Protein AF-A0A2P7B5R1-F1 (afdb_monomer_lite)

Sequence (109 aa):
MKLYIATIAAAGSLICTARADQNLDEYRKCWADASTTVIDARGVSGRTLSYAVFVADSQCRPVKIEAMATNSLSVMNWVSEQLVVKLHNAHRAEEKILQDVASTTPNRE

Structure (mmCIF, N/CA/C/O backbone):
data_AF-A0A2P7B5R1-F1
#
_entry.id   AF-A0A2P7B5R1-F1
#
loop_
_atom_site.group_PDB
_atom_site.id
_atom_site.type_symbol
_atom_site.label_atom_id
_atom_site.label_alt_id
_atom_site.label_comp_id
_atom_site.label_asym_id
_atom_site.label_entity_id
_atom_site.label_seq_id
_atom_site.pdbx_PDB_ins_code
_atom_site.Cartn_x
_atom_site.Cartn_y
_atom_site.Cartn_z
_atom_site.occupancy
_atom_site.B_iso_or_equiv
_atom_site.auth_seq_id
_atom_site.auth_comp_id
_atom_site.auth_asym_id
_atom_site.auth_atom_id
_atom_site.pdbx_PDB_model_num
ATOM 1 N N . MET A 1 1 ? 15.948 2.212 -55.575 1.00 37.22 1 MET A N 1
ATOM 2 C CA . MET A 1 1 ? 16.022 1.542 -54.258 1.00 37.22 1 MET A CA 1
ATOM 3 C C . MET A 1 1 ? 16.889 2.387 -53.333 1.00 37.22 1 MET A C 1
ATOM 5 O O . MET A 1 1 ? 18.093 2.439 -53.535 1.00 37.22 1 MET A O 1
ATOM 9 N N . LYS A 1 2 ? 16.289 3.112 -52.385 1.00 35.69 2 LYS A N 1
ATOM 10 C CA . LYS A 1 2 ? 17.006 3.784 -51.291 1.00 35.69 2 LYS A CA 1
ATOM 11 C C . LYS A 1 2 ? 16.338 3.350 -49.991 1.00 35.69 2 LYS A C 1
ATOM 13 O O . LYS A 1 2 ? 15.118 3.390 -49.881 1.00 35.69 2 LYS A O 1
ATOM 18 N N . LEU A 1 3 ? 17.164 2.799 -49.113 1.00 40.28 3 LEU A N 1
ATOM 19 C CA . LEU A 1 3 ? 16.807 1.997 -47.951 1.00 40.28 3 LEU A CA 1
ATOM 20 C C . LEU A 1 3 ? 16.133 2.848 -46.868 1.00 40.28 3 LEU A C 1
ATOM 22 O O . LEU A 1 3 ? 16.685 3.855 -46.430 1.00 40.28 3 LEU A O 1
ATOM 26 N N . TYR A 1 4 ? 14.959 2.403 -46.421 1.00 40.75 4 TYR A N 1
ATOM 27 C CA . TYR A 1 4 ? 14.284 2.880 -45.219 1.00 40.75 4 TYR A CA 1
ATOM 28 C C . TYR A 1 4 ? 14.991 2.300 -43.989 1.00 40.75 4 TYR A C 1
ATOM 30 O O . TYR A 1 4 ? 14.685 1.194 -43.557 1.00 40.75 4 TYR A O 1
ATOM 38 N N . ILE A 1 5 ? 15.951 3.032 -43.427 1.00 52.03 5 ILE A N 1
ATOM 39 C CA . ILE A 1 5 ? 16.514 2.731 -42.105 1.00 52.03 5 ILE A CA 1
ATOM 40 C C . ILE A 1 5 ? 16.432 4.011 -41.279 1.00 52.03 5 ILE A C 1
ATOM 42 O O . ILE A 1 5 ? 17.404 4.749 -41.170 1.00 52.03 5 ILE A O 1
ATOM 46 N N . ALA A 1 6 ? 15.245 4.329 -40.759 1.00 44.53 6 ALA A N 1
ATOM 47 C CA . ALA A 1 6 ? 15.079 5.477 -39.863 1.00 44.53 6 ALA A CA 1
ATOM 48 C C . ALA A 1 6 ? 13.851 5.381 -38.937 1.00 44.53 6 ALA A C 1
ATOM 50 O O . ALA A 1 6 ? 13.296 6.405 -38.558 1.00 44.53 6 ALA A O 1
ATOM 51 N N . THR A 1 7 ? 13.392 4.179 -38.568 1.00 46.31 7 THR A N 1
ATOM 52 C CA . THR A 1 7 ? 12.155 4.035 -37.764 1.00 46.31 7 THR A CA 1
ATOM 53 C C . THR A 1 7 ? 12.245 3.093 -36.565 1.00 46.31 7 THR A C 1
ATOM 55 O O . THR A 1 7 ? 11.231 2.848 -35.925 1.00 46.31 7 THR A O 1
ATOM 58 N N . ILE A 1 8 ? 13.429 2.594 -36.190 1.00 46.84 8 ILE A N 1
ATOM 59 C CA . ILE A 1 8 ? 13.545 1.624 -35.075 1.00 46.84 8 ILE A CA 1
ATOM 60 C C . ILE A 1 8 ? 13.961 2.281 -33.740 1.00 46.84 8 ILE A C 1
ATOM 62 O O . ILE A 1 8 ? 13.778 1.693 -32.681 1.00 46.84 8 ILE A O 1
ATOM 66 N N . ALA A 1 9 ? 14.432 3.533 -33.732 1.00 41.78 9 ALA A N 1
ATOM 67 C CA . ALA A 1 9 ? 14.937 4.160 -32.502 1.00 41.78 9 ALA A CA 1
ATOM 68 C C . ALA A 1 9 ? 13.853 4.735 -31.558 1.00 41.78 9 ALA A C 1
ATOM 70 O O . ALA A 1 9 ? 14.144 4.979 -30.393 1.00 41.78 9 ALA A O 1
ATOM 71 N N . ALA A 1 10 ? 12.609 4.936 -32.015 1.00 41.28 10 ALA A N 1
ATOM 72 C CA . ALA A 1 10 ? 11.555 5.572 -31.206 1.00 41.28 10 ALA A CA 1
ATOM 73 C C . ALA A 1 10 ? 10.653 4.582 -30.439 1.00 41.28 10 ALA A C 1
ATOM 75 O O . ALA A 1 10 ? 9.981 4.974 -29.487 1.00 41.28 10 ALA A O 1
ATOM 76 N N . ALA A 1 11 ? 10.639 3.299 -30.819 1.00 44.56 11 ALA A N 1
ATOM 77 C CA . ALA A 1 11 ? 9.783 2.296 -30.177 1.00 44.56 11 ALA A CA 1
ATOM 78 C C . ALA A 1 11 ? 10.330 1.818 -28.818 1.00 44.56 11 ALA A C 1
ATOM 80 O O . ALA A 1 11 ? 9.555 1.442 -27.944 1.00 44.56 11 ALA A O 1
ATOM 81 N N . GLY A 1 12 ? 11.652 1.871 -28.612 1.00 42.66 12 GLY A N 1
ATOM 82 C CA . GLY A 1 12 ? 12.278 1.427 -27.360 1.00 42.66 12 GLY A CA 1
ATOM 83 C C . GLY A 1 12 ? 11.865 2.266 -26.147 1.00 42.66 12 GLY A C 1
ATOM 84 O O . GLY A 1 12 ? 11.607 1.718 -25.080 1.00 42.66 12 GLY A O 1
ATOM 85 N N . SER A 1 13 ? 11.723 3.583 -26.318 1.00 44.84 13 SER A N 1
ATOM 86 C CA . SER A 1 13 ? 11.379 4.499 -25.222 1.00 44.84 13 SER A CA 1
ATOM 87 C C . SER A 1 13 ? 9.940 4.327 -24.723 1.00 44.84 13 SER A C 1
ATOM 89 O O . SER A 1 13 ? 9.700 4.425 -23.524 1.00 44.84 13 SER A O 1
ATOM 91 N N . LEU A 1 14 ? 8.993 4.026 -25.620 1.00 43.84 14 LEU A N 1
ATOM 92 C CA . LEU A 1 14 ? 7.567 3.864 -25.288 1.00 43.84 14 LEU A CA 1
ATOM 93 C C . LEU A 1 14 ? 7.268 2.541 -24.567 1.00 43.84 14 LEU A C 1
ATOM 95 O O . LEU A 1 14 ? 6.370 2.466 -23.731 1.00 43.84 14 LEU A O 1
ATOM 99 N N . ILE A 1 15 ? 8.028 1.488 -24.874 1.00 53.31 15 ILE A N 1
ATOM 100 C CA . ILE A 1 15 ? 7.876 0.182 -24.217 1.00 53.31 15 ILE A CA 1
ATOM 101 C C . ILE A 1 15 ? 8.407 0.248 -22.776 1.00 53.31 15 ILE A C 1
ATOM 103 O O . ILE A 1 15 ? 7.815 -0.340 -21.870 1.00 53.31 15 ILE A O 1
ATOM 107 N N . CYS A 1 16 ? 9.487 1.003 -22.545 1.00 53.66 16 CYS A N 1
ATOM 108 C CA . CYS A 1 16 ? 10.045 1.203 -21.208 1.00 53.66 16 CYS A CA 1
ATOM 109 C C . CYS A 1 16 ? 9.090 1.963 -20.277 1.00 53.66 16 CYS A C 1
ATOM 111 O O . CYS A 1 16 ? 8.971 1.577 -19.117 1.00 53.66 16 CYS A O 1
ATOM 113 N N . THR A 1 17 ? 8.377 2.985 -20.768 1.00 61.28 17 THR A N 1
ATOM 114 C CA . THR A 1 17 ? 7.400 3.723 -19.947 1.00 61.28 17 THR A CA 1
ATOM 115 C C . THR A 1 17 ? 6.200 2.855 -19.573 1.00 61.28 17 THR A C 1
ATOM 117 O O . THR A 1 17 ? 5.835 2.808 -18.407 1.00 61.28 17 THR A O 1
ATOM 120 N N . ALA A 1 18 ? 5.657 2.070 -20.512 1.00 66.94 18 ALA A N 1
ATOM 121 C CA . ALA A 1 18 ? 4.511 1.198 -20.232 1.00 66.94 18 ALA A CA 1
ATOM 122 C C . ALA A 1 18 ? 4.824 0.118 -19.179 1.00 66.94 18 ALA A C 1
ATOM 124 O O . ALA A 1 18 ? 4.001 -0.165 -18.310 1.00 66.94 18 ALA A O 1
ATOM 125 N N . ARG A 1 19 ? 6.030 -0.467 -19.220 1.00 65.88 19 ARG A N 1
ATOM 126 C CA . ARG A 1 19 ? 6.462 -1.459 -18.222 1.00 65.88 19 ARG A CA 1
ATOM 127 C C . ARG A 1 19 ? 6.758 -0.824 -16.862 1.00 65.88 19 ARG A C 1
ATOM 129 O O . ARG A 1 19 ? 6.492 -1.434 -15.831 1.00 65.88 19 ARG A O 1
ATOM 136 N N . ALA A 1 20 ? 7.302 0.391 -16.861 1.00 71.19 20 ALA A N 1
ATOM 137 C CA . ALA A 1 20 ? 7.546 1.153 -15.643 1.00 71.19 20 ALA A CA 1
ATOM 138 C C . ALA A 1 20 ? 6.238 1.495 -14.914 1.00 71.19 20 ALA A C 1
ATOM 140 O O . ALA A 1 20 ? 6.146 1.269 -13.704 1.00 71.19 20 ALA A O 1
ATOM 141 N N . ASP A 1 21 ? 5.230 1.946 -15.662 1.00 81.62 21 ASP A N 1
ATOM 142 C CA . ASP A 1 21 ? 3.894 2.248 -15.147 1.00 81.62 21 ASP A CA 1
ATOM 143 C C . ASP A 1 21 ? 3.185 0.983 -14.646 1.00 81.62 21 ASP A C 1
ATOM 145 O O . ASP A 1 21 ? 2.663 0.972 -13.531 1.00 81.62 21 ASP A O 1
ATOM 149 N N . GLN A 1 22 ? 3.250 -0.118 -15.404 1.00 86.81 22 GLN A N 1
ATOM 150 C CA . GLN A 1 22 ? 2.659 -1.392 -14.990 1.00 86.81 22 GLN A CA 1
ATOM 151 C C . GLN A 1 22 ? 3.237 -1.890 -13.659 1.00 86.81 22 GLN A C 1
ATOM 153 O O . GLN A 1 22 ? 2.482 -2.207 -12.740 1.00 86.81 22 GLN A O 1
ATOM 158 N N . ASN A 1 23 ? 4.566 -1.923 -13.520 1.00 88.56 23 ASN A N 1
ATOM 159 C CA . ASN A 1 23 ? 5.189 -2.402 -12.287 1.00 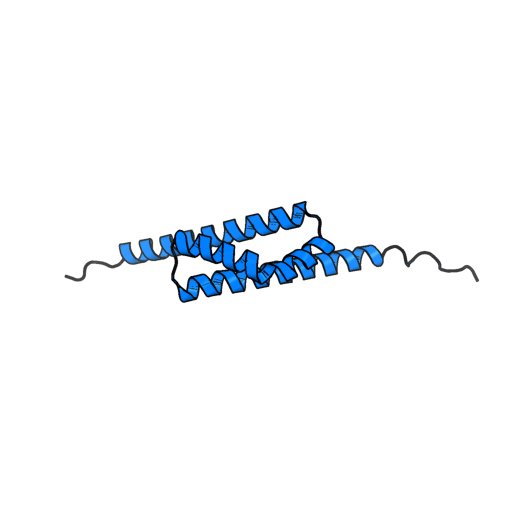88.56 23 ASN A CA 1
ATOM 160 C C . ASN A 1 23 ? 4.855 -1.493 -11.085 1.00 88.56 23 ASN A C 1
ATOM 162 O O . ASN A 1 23 ? 4.709 -1.972 -9.958 1.00 88.56 23 ASN A O 1
ATOM 166 N N . LEU A 1 24 ? 4.715 -0.178 -11.306 1.00 90.19 24 LEU A N 1
ATOM 167 C CA . LEU A 1 24 ? 4.260 0.752 -10.268 1.00 90.19 24 LEU A CA 1
ATOM 168 C C . LEU A 1 24 ? 2.828 0.466 -9.824 1.00 90.19 24 LEU A C 1
ATOM 170 O O . LEU A 1 24 ? 2.541 0.523 -8.627 1.00 90.19 24 LEU A O 1
ATOM 174 N N . ASP A 1 25 ? 1.935 0.184 -10.764 1.00 92.19 25 ASP A N 1
ATOM 175 C CA . ASP A 1 25 ? 0.535 -0.092 -10.465 1.00 92.19 25 ASP A CA 1
ATOM 176 C C . ASP A 1 25 ? 0.356 -1.436 -9.757 1.00 92.19 25 ASP A C 1
ATOM 178 O O . ASP A 1 25 ? -0.405 -1.518 -8.791 1.00 92.19 25 ASP A O 1
ATOM 182 N N . GLU A 1 26 ? 1.124 -2.457 -10.138 1.00 93.75 26 GLU A N 1
ATOM 183 C CA . GLU A 1 26 ? 1.171 -3.732 -9.418 1.00 93.75 26 GLU A CA 1
ATOM 184 C C . GLU A 1 26 ? 1.654 -3.543 -7.973 1.00 93.75 26 GLU A C 1
ATOM 186 O O . GLU A 1 26 ? 1.036 -4.066 -7.039 1.00 93.75 26 GLU A O 1
ATOM 191 N N . TYR A 1 27 ? 2.696 -2.729 -7.757 1.00 95.00 27 TYR A N 1
ATOM 192 C CA . TYR A 1 27 ? 3.163 -2.396 -6.409 1.00 95.00 27 TYR A CA 1
ATOM 193 C C . TYR A 1 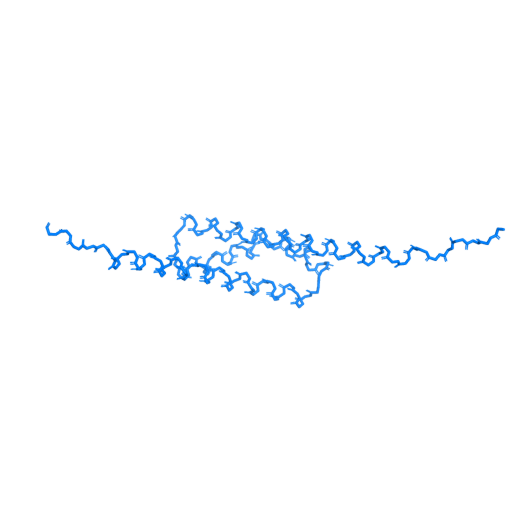27 ? 2.089 -1.665 -5.594 1.00 95.00 27 TYR A C 1
ATOM 195 O O . TYR A 1 27 ? 1.801 -2.061 -4.463 1.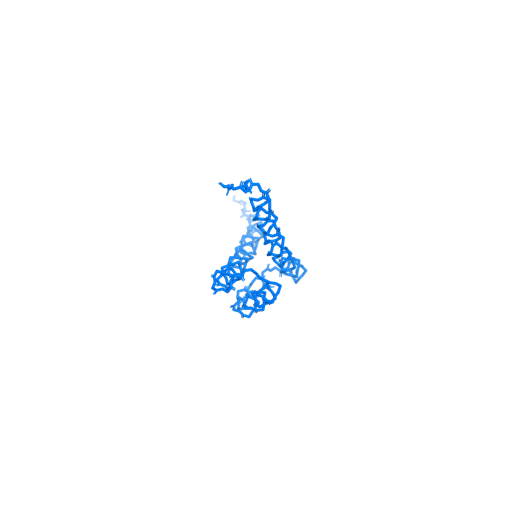00 95.00 27 TYR A O 1
ATOM 203 N N . ARG A 1 28 ? 1.464 -0.626 -6.165 1.00 95.12 28 ARG A N 1
ATOM 204 C CA . ARG A 1 28 ? 0.394 0.144 -5.505 1.00 95.12 28 ARG A CA 1
ATOM 205 C C . ARG A 1 28 ? -0.781 -0.745 -5.120 1.00 95.12 28 ARG A C 1
ATOM 207 O O . ARG A 1 28 ? -1.285 -0.617 -4.007 1.00 95.12 28 ARG A O 1
ATOM 214 N N . LYS A 1 29 ? -1.200 -1.635 -6.024 1.00 95.88 29 LYS A N 1
ATOM 215 C CA . LYS A 1 29 ? -2.312 -2.559 -5.798 1.00 95.88 29 LYS A CA 1
ATOM 216 C C . LYS A 1 29 ? -1.994 -3.546 -4.681 1.00 95.88 29 LYS A C 1
ATOM 218 O O . LYS A 1 29 ? -2.767 -3.634 -3.736 1.00 95.88 29 LYS A O 1
ATOM 223 N N . CYS A 1 30 ? -0.839 -4.216 -4.747 1.00 97.12 30 CYS A N 1
ATOM 224 C CA . CYS A 1 30 ? -0.404 -5.122 -3.683 1.00 97.12 30 CYS A CA 1
ATOM 225 C C . CYS A 1 30 ? -0.409 -4.412 -2.324 1.00 97.12 30 CYS A C 1
ATOM 227 O O . CYS A 1 30 ? -0.948 -4.930 -1.347 1.00 97.12 30 CYS A O 1
ATOM 229 N N . TRP A 1 31 ? 0.180 -3.212 -2.269 1.00 97.81 31 TRP A N 1
ATOM 230 C CA . TRP A 1 31 ? 0.321 -2.467 -1.024 1.00 97.81 31 TRP A CA 1
ATOM 231 C C . TRP A 1 31 ? -1.044 -2.083 -0.444 1.00 97.81 31 TRP A C 1
ATOM 233 O O . TRP A 1 31 ? -1.282 -2.275 0.749 1.00 97.81 31 TRP A O 1
ATOM 243 N N . ALA A 1 32 ? -1.954 -1.591 -1.292 1.00 95.62 32 ALA A N 1
ATOM 244 C CA . ALA A 1 32 ? -3.320 -1.264 -0.901 1.00 95.62 32 ALA A CA 1
ATOM 245 C C . ALA A 1 32 ? -4.045 -2.496 -0.340 1.00 95.62 32 ALA A C 1
ATOM 247 O O . ALA A 1 32 ? -4.471 -2.456 0.812 1.00 95.62 32 ALA A O 1
ATOM 248 N N . ASP A 1 33 ? -4.080 -3.603 -1.086 1.00 96.94 33 ASP A N 1
ATOM 249 C CA . ASP A 1 33 ? -4.773 -4.836 -0.690 1.00 96.94 33 ASP A CA 1
ATOM 250 C C . ASP A 1 33 ? -4.247 -5.383 0.651 1.00 96.94 33 ASP A C 1
ATOM 252 O O . ASP A 1 33 ? -5.025 -5.724 1.548 1.00 96.94 33 ASP A O 1
ATOM 256 N N . ALA A 1 34 ? -2.922 -5.417 0.828 1.00 97.19 34 ALA A N 1
ATOM 257 C CA . ALA A 1 34 ? -2.293 -5.888 2.061 1.00 97.19 34 ALA A CA 1
ATOM 258 C C . ALA A 1 34 ? -2.616 -4.982 3.260 1.00 97.19 34 ALA A C 1
ATOM 260 O O . ALA A 1 34 ? -2.940 -5.474 4.345 1.00 97.19 34 ALA A O 1
ATOM 261 N N . SER A 1 35 ? -2.556 -3.659 3.073 1.00 94.31 35 SER A N 1
ATOM 262 C CA . SER A 1 35 ? -2.872 -2.699 4.133 1.00 94.31 35 SER A CA 1
ATOM 263 C C . SER A 1 35 ? -4.352 -2.759 4.537 1.00 94.31 35 SER A C 1
ATOM 265 O O . SER A 1 35 ? -4.654 -2.861 5.729 1.00 94.31 35 SER A O 1
ATOM 267 N N . THR A 1 36 ? -5.266 -2.805 3.562 1.00 93.31 36 THR A N 1
ATOM 268 C CA . THR A 1 36 ? -6.713 -2.921 3.778 1.00 93.31 36 THR A CA 1
ATOM 269 C C . THR A 1 36 ? -7.062 -4.224 4.484 1.00 93.31 36 THR A C 1
ATOM 271 O O . THR A 1 36 ? -7.789 -4.190 5.468 1.00 93.31 36 THR A O 1
ATOM 274 N N . THR A 1 37 ? -6.456 -5.351 4.098 1.00 96.38 37 THR A N 1
ATOM 275 C CA . THR A 1 37 ? -6.683 -6.644 4.769 1.00 96.38 37 THR A CA 1
ATOM 276 C C . THR A 1 37 ? -6.386 -6.579 6.272 1.00 96.38 37 THR A C 1
ATOM 278 O O . THR A 1 37 ? -7.107 -7.159 7.086 1.00 96.38 37 THR A O 1
ATOM 281 N N . VAL A 1 38 ? -5.328 -5.867 6.675 1.00 95.69 38 VAL A N 1
ATOM 282 C CA . VAL A 1 38 ? -5.000 -5.685 8.098 1.00 95.69 38 VAL A CA 1
ATOM 283 C C . VAL A 1 38 ? -6.044 -4.828 8.806 1.00 95.69 38 VAL A C 1
ATOM 285 O O . VAL A 1 38 ? -6.414 -5.136 9.941 1.00 95.69 38 VAL A O 1
ATOM 288 N N . ILE A 1 39 ? -6.495 -3.758 8.155 1.00 93.44 39 ILE A N 1
ATOM 289 C CA . ILE A 1 39 ? -7.476 -2.827 8.712 1.00 93.44 39 ILE A CA 1
ATOM 290 C C . ILE A 1 39 ? -8.840 -3.503 8.854 1.00 93.44 39 ILE A C 1
ATOM 292 O O . ILE A 1 39 ? -9.410 -3.456 9.941 1.00 93.44 39 ILE A O 1
ATOM 296 N N . ASP A 1 40 ? -9.301 -4.223 7.834 1.00 92.12 40 ASP A N 1
ATOM 297 C CA . ASP A 1 40 ? -10.562 -4.972 7.860 1.00 92.12 40 ASP A CA 1
ATOM 298 C C . ASP A 1 40 ? -10.571 -6.024 8.977 1.00 92.12 40 ASP A C 1
ATOM 300 O O . ASP A 1 40 ? -11.581 -6.235 9.647 1.00 92.12 40 ASP A O 1
ATOM 304 N N . ALA A 1 41 ? -9.425 -6.662 9.234 1.00 93.62 41 ALA A N 1
ATOM 305 C CA . ALA A 1 41 ? -9.307 -7.693 10.261 1.00 93.62 41 ALA A CA 1
ATOM 306 C C . ALA A 1 41 ? -9.192 -7.147 11.695 1.00 93.62 41 ALA A C 1
ATOM 308 O O . ALA A 1 41 ? -9.464 -7.879 12.649 1.00 93.62 41 ALA A O 1
ATOM 309 N N . ARG A 1 42 ? -8.708 -5.912 11.883 1.00 93.44 42 ARG A N 1
ATOM 310 C CA . ARG A 1 42 ? -8.302 -5.397 13.210 1.00 93.44 42 ARG A CA 1
ATOM 311 C C . ARG A 1 42 ? -8.952 -4.075 13.608 1.00 93.44 42 ARG A C 1
ATOM 313 O O . ARG A 1 42 ? -8.758 -3.639 14.742 1.00 93.44 42 ARG A O 1
ATOM 320 N N . GLY A 1 43 ? -9.700 -3.452 12.706 1.00 88.69 43 GLY A N 1
ATOM 321 C CA . GLY A 1 43 ? -10.274 -2.126 12.886 1.00 88.69 43 GLY A CA 1
ATOM 322 C C . GLY A 1 43 ? -9.237 -1.002 12.846 1.00 88.69 43 GLY A C 1
ATOM 323 O O . GLY A 1 43 ? -8.024 -1.205 12.966 1.00 88.69 43 GLY A O 1
ATOM 324 N N . VAL A 1 44 ? -9.729 0.224 12.693 1.00 88.75 44 VAL A N 1
ATOM 325 C CA . VAL A 1 44 ? -8.897 1.424 12.565 1.00 88.75 44 VAL A CA 1
ATOM 326 C C . VAL A 1 44 ? -8.357 1.852 13.933 1.00 88.75 44 VAL A C 1
ATOM 328 O O . VAL A 1 44 ? -9.103 2.110 14.872 1.00 88.75 44 VAL A O 1
ATOM 331 N N . SER A 1 45 ? -7.031 1.924 14.054 1.00 89.94 45 SER A N 1
ATOM 332 C CA . SER A 1 45 ? -6.337 2.535 15.193 1.00 89.94 45 SER A CA 1
ATOM 333 C C . SER A 1 45 ? -4.926 2.944 14.779 1.00 89.94 45 SER A C 1
ATOM 335 O O . SER A 1 45 ? -4.359 2.335 13.873 1.00 89.94 45 SER A O 1
ATOM 337 N N . GLY A 1 46 ? -4.292 3.894 15.476 1.00 88.81 46 GLY A N 1
ATOM 338 C CA . GLY A 1 46 ? -2.903 4.278 15.176 1.00 88.81 46 GLY A CA 1
ATOM 339 C C . GLY A 1 46 ? -1.923 3.092 15.192 1.00 88.81 46 GLY A C 1
ATOM 340 O O . GLY A 1 46 ? -1.031 3.009 14.352 1.00 88.81 46 GLY A O 1
ATOM 341 N N . ARG A 1 47 ? -2.132 2.113 16.087 1.00 93.06 47 ARG A N 1
ATOM 342 C CA . ARG A 1 47 ? -1.344 0.869 16.107 1.00 93.06 47 ARG A CA 1
ATOM 343 C C . ARG A 1 47 ? -1.640 -0.007 14.889 1.00 93.06 47 ARG A C 1
ATOM 345 O O . ARG A 1 47 ? -0.704 -0.563 14.317 1.00 93.06 47 ARG A O 1
ATOM 352 N N . THR A 1 48 ? -2.910 -0.138 14.503 1.00 92.94 48 THR A N 1
ATOM 353 C CA . THR A 1 48 ? -3.300 -0.909 13.316 1.00 92.94 48 THR A CA 1
ATOM 354 C C . THR A 1 48 ? -2.733 -0.281 12.050 1.00 92.94 48 THR A C 1
ATOM 356 O O . THR A 1 48 ? -2.206 -1.016 11.228 1.00 92.94 48 THR A O 1
ATOM 359 N N . LEU A 1 49 ? -2.760 1.047 11.911 1.00 93.50 49 LEU A N 1
ATOM 360 C CA . LEU A 1 49 ? -2.214 1.747 10.744 1.00 93.50 49 LEU A CA 1
ATOM 361 C C . LEU A 1 49 ? -0.707 1.514 10.601 1.00 93.50 49 LEU A C 1
ATOM 363 O O . LEU A 1 49 ? -0.251 1.106 9.536 1.00 93.50 49 LEU A O 1
ATOM 367 N N . SER A 1 50 ? 0.064 1.664 11.683 1.00 95.31 50 SER A N 1
ATOM 368 C CA . SER A 1 50 ? 1.500 1.350 11.667 1.00 95.31 50 SER A CA 1
ATOM 369 C C . SER A 1 50 ? 1.770 -0.118 11.326 1.00 95.31 50 SER A C 1
ATOM 371 O O . SER A 1 50 ? 2.713 -0.429 10.599 1.00 95.31 50 SER A O 1
ATOM 373 N N . TYR A 1 51 ? 0.935 -1.032 11.828 1.00 96.75 51 TYR A N 1
ATOM 374 C CA . TYR A 1 51 ? 1.057 -2.451 11.511 1.00 96.75 51 TYR A CA 1
ATOM 375 C C . TYR A 1 51 ? 0.670 -2.760 10.057 1.00 96.75 51 TYR A C 1
ATOM 377 O O . TYR A 1 51 ? 1.350 -3.549 9.411 1.00 96.75 51 TYR A O 1
ATOM 385 N N . ALA A 1 52 ? -0.359 -2.107 9.516 1.00 96.19 52 ALA A N 1
ATOM 386 C CA . ALA A 1 52 ? -0.784 -2.232 8.126 1.00 96.19 52 ALA A CA 1
ATOM 387 C C . ALA A 1 52 ? 0.315 -1.763 7.163 1.00 96.19 52 ALA A C 1
ATOM 389 O O . ALA A 1 52 ? 0.609 -2.468 6.201 1.00 96.19 52 ALA A O 1
ATOM 390 N N . VAL A 1 53 ? 0.989 -0.646 7.469 1.00 97.12 53 VAL A N 1
ATOM 391 C CA . VAL A 1 53 ? 2.169 -0.180 6.718 1.00 97.12 53 VAL A CA 1
ATOM 392 C C . VAL A 1 53 ? 3.277 -1.232 6.736 1.00 97.12 53 VAL A C 1
ATOM 394 O O . VAL A 1 53 ? 3.788 -1.601 5.682 1.00 97.12 53 VAL A O 1
ATOM 397 N N . PHE A 1 54 ? 3.621 -1.761 7.915 1.00 97.44 54 PHE A N 1
ATOM 398 C CA . PHE A 1 54 ? 4.653 -2.792 8.038 1.00 97.44 54 PHE A CA 1
ATOM 399 C C . PHE A 1 54 ? 4.317 -4.058 7.236 1.00 97.44 54 PHE A C 1
ATOM 401 O O . PHE A 1 54 ? 5.176 -4.600 6.539 1.00 97.44 54 PHE A O 1
ATOM 408 N N . VAL A 1 55 ? 3.072 -4.534 7.328 1.00 97.81 55 VAL A N 1
ATOM 409 C CA . VAL A 1 55 ? 2.617 -5.724 6.602 1.00 97.81 55 VAL A CA 1
ATOM 410 C C . VAL A 1 55 ? 2.666 -5.485 5.096 1.00 97.81 55 VAL A C 1
ATOM 412 O O . VAL A 1 55 ? 3.223 -6.318 4.385 1.00 97.81 55 VAL A O 1
ATOM 415 N N . ALA A 1 56 ? 2.157 -4.349 4.619 1.00 97.25 56 ALA A N 1
ATOM 416 C CA . ALA A 1 56 ? 2.176 -4.005 3.203 1.00 97.25 56 ALA A CA 1
ATOM 417 C C . ALA A 1 56 ? 3.611 -3.895 2.658 1.00 97.25 56 ALA A C 1
ATOM 419 O O . ALA A 1 56 ? 3.931 -4.502 1.636 1.00 97.25 56 ALA A O 1
ATOM 420 N N . ASP A 1 57 ? 4.516 -3.223 3.378 1.00 96.00 57 ASP A N 1
ATOM 421 C CA . ASP A 1 57 ? 5.928 -3.117 2.988 1.00 96.00 57 ASP A CA 1
ATOM 422 C C . ASP A 1 57 ? 6.642 -4.476 2.970 1.00 96.00 57 ASP A C 1
ATOM 424 O O . ASP A 1 57 ? 7.489 -4.726 2.108 1.00 96.00 57 ASP A O 1
ATOM 428 N N . SER A 1 58 ? 6.310 -5.366 3.910 1.00 96.75 58 SER A N 1
ATOM 429 C CA . SER A 1 58 ? 6.905 -6.699 3.995 1.00 96.75 58 SER A CA 1
ATOM 430 C C . SER A 1 58 ? 6.392 -7.628 2.894 1.00 96.75 58 SER A C 1
ATOM 432 O O . SER A 1 58 ? 7.193 -8.243 2.187 1.00 96.75 58 SER A O 1
ATOM 434 N N . GLN A 1 59 ? 5.072 -7.707 2.716 1.00 97.44 59 GLN A N 1
ATOM 435 C CA . GLN A 1 59 ? 4.436 -8.618 1.763 1.00 97.44 59 GLN A CA 1
ATOM 436 C C . GLN A 1 59 ? 4.666 -8.190 0.312 1.00 97.44 59 GLN A C 1
ATOM 438 O O . GLN A 1 59 ? 4.917 -9.035 -0.543 1.00 97.44 59 GLN A O 1
ATOM 443 N N . CYS A 1 60 ? 4.666 -6.884 0.037 1.00 97.06 60 CYS A N 1
ATOM 444 C CA . CYS A 1 60 ? 4.825 -6.355 -1.317 1.00 97.06 60 CYS A CA 1
ATOM 445 C C . CYS A 1 60 ? 6.280 -6.063 -1.693 1.00 97.06 60 CYS A C 1
ATOM 447 O O . CYS A 1 60 ? 6.544 -5.502 -2.758 1.00 97.06 60 CYS A O 1
ATOM 449 N N . ARG A 1 61 ? 7.245 -6.463 -0.852 1.00 95.75 61 ARG A N 1
ATOM 450 C CA . ARG A 1 61 ? 8.678 -6.272 -1.108 1.00 95.75 61 ARG A CA 1
ATOM 451 C C . ARG A 1 61 ? 9.142 -6.830 -2.464 1.00 95.75 61 ARG A C 1
ATOM 453 O O . ARG A 1 61 ? 9.907 -6.122 -3.117 1.00 95.75 61 ARG A O 1
ATOM 460 N N . PRO A 1 62 ? 8.718 -8.025 -2.923 1.00 95.12 62 PRO A N 1
ATOM 461 C CA . PRO A 1 62 ? 9.119 -8.527 -4.240 1.00 95.12 62 PRO A CA 1
ATOM 462 C C . PRO A 1 62 ? 8.657 -7.608 -5.379 1.00 95.12 62 PRO A C 1
ATOM 464 O O . PRO A 1 62 ? 9.473 -7.175 -6.187 1.00 95.12 62 PRO A O 1
ATOM 467 N N . VAL A 1 63 ? 7.384 -7.203 -5.367 1.00 94.12 63 VAL A N 1
ATOM 468 C CA . VAL A 1 63 ? 6.796 -6.318 -6.390 1.00 94.12 63 VAL A CA 1
ATOM 469 C C . VAL A 1 63 ? 7.432 -4.923 -6.351 1.00 94.12 63 VAL A C 1
ATOM 471 O O . VAL A 1 63 ? 7.691 -4.307 -7.381 1.00 94.12 63 VAL A O 1
ATOM 474 N N . LYS A 1 64 ? 7.781 -4.434 -5.154 1.00 92.50 64 LYS A N 1
ATOM 475 C CA . LYS A 1 64 ? 8.532 -3.183 -4.977 1.00 92.50 64 LYS A CA 1
ATOM 476 C C . LYS A 1 64 ? 9.902 -3.231 -5.656 1.00 92.50 64 LYS A C 1
ATOM 478 O O . LYS A 1 64 ? 10.308 -2.242 -6.260 1.00 92.50 64 LYS A O 1
ATOM 483 N N . ILE A 1 65 ? 10.612 -4.359 -5.565 1.00 92.19 65 ILE A N 1
ATOM 484 C CA . ILE A 1 65 ? 11.919 -4.546 -6.214 1.00 92.19 65 ILE A CA 1
ATOM 485 C C . ILE A 1 65 ? 11.769 -4.528 -7.741 1.00 92.19 65 ILE A C 1
ATOM 487 O O . ILE A 1 65 ? 12.572 -3.893 -8.421 1.00 92.19 65 ILE A O 1
ATOM 491 N N . GLU A 1 66 ? 10.726 -5.158 -8.282 1.00 91.00 66 GLU A N 1
ATOM 492 C CA . GLU A 1 66 ? 10.442 -5.143 -9.725 1.00 91.00 66 GLU A CA 1
ATOM 493 C C . GLU A 1 66 ? 10.085 -3.740 -10.229 1.00 91.00 66 GLU A C 1
ATOM 495 O O . GLU A 1 66 ? 10.598 -3.292 -11.257 1.00 91.00 66 GLU A O 1
ATOM 500 N N . ALA A 1 67 ? 9.292 -2.994 -9.460 1.00 89.94 67 ALA A N 1
ATOM 501 C CA . ALA A 1 67 ? 8.995 -1.597 -9.748 1.00 89.94 67 ALA A CA 1
ATOM 502 C C . ALA A 1 67 ? 10.249 -0.713 -9.692 1.00 89.94 67 ALA A C 1
ATOM 504 O O . ALA A 1 67 ? 10.431 0.131 -10.568 1.00 89.94 67 ALA A O 1
ATOM 505 N N . MET A 1 68 ? 11.158 -0.944 -8.738 1.00 91.06 68 MET A N 1
ATOM 506 C CA . MET A 1 68 ? 12.463 -0.268 -8.669 1.00 91.06 68 MET A CA 1
ATOM 507 C C . MET A 1 68 ? 13.397 -0.608 -9.837 1.00 91.06 68 MET A C 1
ATOM 509 O O . MET A 1 68 ? 14.280 0.186 -10.144 1.00 91.06 68 MET A O 1
ATOM 513 N N . ALA A 1 69 ? 13.240 -1.762 -10.487 1.00 88.25 69 ALA A N 1
ATOM 514 C CA . ALA A 1 69 ? 14.076 -2.136 -11.627 1.00 88.25 69 ALA A CA 1
ATOM 515 C C . ALA A 1 69 ? 13.718 -1.354 -12.903 1.00 88.25 69 ALA A C 1
ATOM 517 O O . ALA A 1 69 ? 14.563 -1.175 -13.779 1.00 88.25 69 ALA A O 1
ATOM 518 N N . THR A 1 70 ? 12.474 -0.885 -13.011 1.00 87.62 70 THR A N 1
ATOM 519 C CA . THR A 1 70 ? 11.964 -0.142 -14.175 1.00 87.62 70 THR A CA 1
ATOM 520 C C . THR A 1 70 ? 11.740 1.343 -13.904 1.00 87.62 70 THR A C 1
ATOM 522 O O . THR A 1 70 ? 11.529 2.103 -14.844 1.00 87.62 70 THR A O 1
ATOM 525 N N . ASN A 1 71 ? 11.793 1.767 -12.640 1.00 86.69 71 ASN A N 1
ATOM 526 C CA . ASN A 1 71 ? 11.576 3.145 -12.207 1.00 86.69 71 ASN A CA 1
ATOM 527 C C . ASN A 1 71 ? 12.776 3.667 -11.420 1.00 86.69 71 ASN A C 1
ATOM 529 O O . ASN A 1 71 ? 13.545 2.906 -10.842 1.00 86.69 71 ASN A O 1
ATOM 533 N N . SER A 1 72 ? 12.929 4.989 -11.342 1.00 86.12 72 SER A N 1
ATOM 534 C CA . SER A 1 72 ? 13.969 5.562 -10.490 1.00 86.12 72 SER A CA 1
ATOM 535 C C . SER A 1 72 ? 13.664 5.327 -9.006 1.00 86.12 72 SER A C 1
ATOM 537 O O . SER A 1 72 ? 12.509 5.320 -8.569 1.00 86.12 72 SER A O 1
ATOM 539 N N . LEU A 1 73 ? 14.721 5.229 -8.196 1.00 87.00 73 LEU A N 1
ATOM 540 C CA . LEU A 1 73 ? 14.603 5.166 -6.736 1.00 87.00 73 LEU A CA 1
ATOM 541 C C . LEU A 1 73 ? 13.798 6.352 -6.173 1.00 87.00 73 LEU A C 1
ATOM 543 O O . LEU A 1 73 ? 13.009 6.178 -5.250 1.00 87.00 73 LEU A O 1
ATOM 547 N N . SER A 1 74 ? 13.956 7.546 -6.755 1.00 87.06 74 SER A N 1
ATOM 548 C CA . SER A 1 74 ? 13.205 8.740 -6.352 1.00 87.06 74 SER A CA 1
ATOM 549 C C . SER A 1 74 ? 11.695 8.581 -6.547 1.00 87.06 74 SER A C 1
ATOM 551 O O . SER A 1 74 ? 10.931 8.926 -5.647 1.00 87.06 74 SER A O 1
ATOM 553 N N . VAL A 1 75 ? 11.262 8.009 -7.676 1.00 89.12 75 VAL A N 1
ATOM 554 C CA . VAL A 1 75 ? 9.844 7.727 -7.948 1.00 89.12 75 VAL A CA 1
ATOM 555 C C . VAL A 1 75 ? 9.313 6.695 -6.956 1.00 89.12 75 VAL A C 1
ATOM 557 O O . VAL A 1 75 ? 8.241 6.884 -6.387 1.00 89.12 75 VAL A O 1
ATOM 560 N N . MET A 1 76 ? 10.081 5.642 -6.680 1.00 92.19 76 MET A N 1
ATOM 561 C CA . MET A 1 76 ? 9.667 4.583 -5.756 1.00 92.19 76 MET A CA 1
ATOM 562 C C . MET A 1 76 ? 9.543 5.053 -4.305 1.00 92.19 76 MET A C 1
ATOM 564 O O . MET A 1 76 ? 8.601 4.656 -3.609 1.00 92.19 76 MET A O 1
ATOM 568 N N . ASN A 1 77 ? 10.453 5.918 -3.854 1.00 91.38 77 ASN A N 1
ATOM 569 C CA . ASN A 1 77 ? 10.374 6.532 -2.530 1.00 91.38 77 ASN A CA 1
ATOM 570 C C . ASN A 1 77 ? 9.137 7.425 -2.426 1.00 91.38 77 ASN A C 1
ATOM 572 O O . ASN A 1 77 ? 8.328 7.231 -1.521 1.00 91.38 77 ASN A O 1
ATOM 576 N N . TRP A 1 78 ? 8.930 8.311 -3.407 1.00 93.38 78 TRP A N 1
ATOM 577 C CA . TRP A 1 78 ? 7.760 9.187 -3.435 1.00 93.38 78 TRP A CA 1
ATOM 578 C C . TRP A 1 78 ? 6.447 8.395 -3.444 1.00 93.38 78 TRP A C 1
ATOM 580 O O . TRP A 1 78 ? 5.551 8.680 -2.654 1.00 93.38 78 TRP A O 1
ATOM 590 N N . VAL A 1 79 ? 6.327 7.353 -4.276 1.00 92.88 79 VAL A N 1
ATOM 591 C CA . VAL A 1 79 ? 5.122 6.505 -4.303 1.00 92.88 79 VAL A CA 1
ATOM 592 C C . VAL A 1 79 ? 4.893 5.822 -2.954 1.00 92.88 79 VAL A C 1
ATOM 594 O O . VAL A 1 79 ? 3.763 5.815 -2.473 1.00 92.88 79 VAL A O 1
ATOM 597 N N . SER A 1 80 ? 5.941 5.287 -2.323 1.00 92.88 80 SER A N 1
ATOM 598 C CA . SER A 1 80 ? 5.822 4.632 -1.012 1.00 92.88 80 SER A CA 1
ATOM 599 C C . SER A 1 80 ? 5.347 5.609 0.071 1.00 92.88 80 SER A C 1
ATOM 601 O O . SER A 1 80 ? 4.430 5.293 0.823 1.00 92.88 80 SER A O 1
ATOM 603 N N . GLU A 1 81 ? 5.904 6.821 0.111 1.00 94.12 81 GLU A N 1
ATOM 604 C CA . GLU A 1 81 ? 5.467 7.879 1.031 1.00 94.12 81 GLU A CA 1
ATOM 605 C C . GLU A 1 81 ? 4.002 8.271 0.794 1.00 94.12 81 GLU A C 1
ATOM 607 O O . GLU A 1 81 ? 3.221 8.385 1.740 1.00 94.12 81 GLU A O 1
ATOM 612 N N . GLN A 1 82 ? 3.596 8.427 -0.470 1.00 94.00 82 GLN A N 1
ATOM 613 C CA . GLN A 1 82 ? 2.216 8.768 -0.818 1.00 94.00 82 GLN A CA 1
ATOM 614 C C . GLN A 1 82 ? 1.219 7.682 -0.404 1.00 94.00 82 GLN A C 1
ATOM 616 O O . GLN A 1 82 ? 0.110 8.015 0.007 1.00 94.00 82 GLN A O 1
ATOM 621 N N . LEU A 1 83 ? 1.586 6.401 -0.492 1.00 94.56 83 LEU A N 1
ATOM 622 C CA . LEU A 1 83 ? 0.732 5.300 -0.039 1.00 94.56 83 LEU A CA 1
ATOM 623 C C . LEU A 1 83 ? 0.494 5.370 1.475 1.00 94.56 83 LEU A C 1
ATOM 625 O O . LEU A 1 83 ? -0.654 5.321 1.916 1.00 94.56 83 LEU A O 1
ATOM 629 N N . VAL A 1 84 ? 1.550 5.609 2.259 1.00 94.69 84 VAL A N 1
ATOM 630 C CA . VAL A 1 84 ? 1.441 5.792 3.715 1.00 94.69 84 VAL A CA 1
ATOM 631 C C . VAL A 1 84 ? 0.563 6.997 4.056 1.00 94.69 84 VAL A C 1
ATOM 633 O O . VAL A 1 84 ? -0.331 6.889 4.89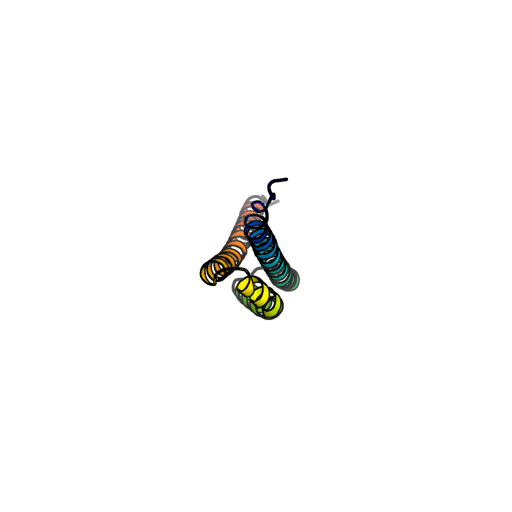6 1.00 94.69 84 VAL A O 1
ATOM 636 N N . VAL A 1 85 ? 0.773 8.141 3.399 1.00 92.56 85 VAL A N 1
ATOM 637 C CA . VAL A 1 85 ? -0.028 9.356 3.626 1.00 92.56 85 VAL A CA 1
ATOM 638 C C . VAL A 1 85 ? -1.498 9.124 3.277 1.00 92.56 85 VAL A C 1
ATOM 640 O O . VAL A 1 85 ? -2.380 9.495 4.052 1.00 92.56 85 VAL A O 1
ATOM 643 N N . LYS A 1 86 ? -1.780 8.492 2.132 1.00 90.19 86 LYS A N 1
ATOM 644 C CA . LYS A 1 86 ? -3.150 8.181 1.702 1.00 90.19 86 LYS A CA 1
ATOM 645 C C . LYS A 1 86 ? -3.856 7.254 2.681 1.00 90.19 86 LYS A C 1
ATOM 647 O O . LYS A 1 86 ? -5.007 7.529 2.998 1.00 90.19 86 LYS A O 1
ATOM 652 N N . LEU A 1 87 ? -3.167 6.236 3.199 1.00 91.25 87 LEU A N 1
ATOM 653 C CA . LEU A 1 87 ? -3.712 5.346 4.222 1.00 91.25 87 LEU A CA 1
ATOM 654 C C . LEU A 1 87 ? -4.165 6.143 5.454 1.00 91.25 87 LEU A C 1
ATOM 656 O O . LEU A 1 87 ? -5.324 6.082 5.852 1.00 91.25 87 LEU A O 1
ATOM 660 N N . HIS A 1 88 ? -3.277 6.965 6.018 1.00 88.50 88 HIS A N 1
ATOM 661 C CA . HIS A 1 88 ? -3.601 7.764 7.204 1.00 88.50 88 HIS A CA 1
ATOM 662 C C . HIS A 1 88 ? -4.731 8.772 6.944 1.00 88.50 88 HIS A C 1
ATOM 664 O O . HIS A 1 88 ? -5.598 8.966 7.796 1.00 88.50 88 HIS A O 1
ATOM 670 N N . ASN A 1 89 ? -4.745 9.405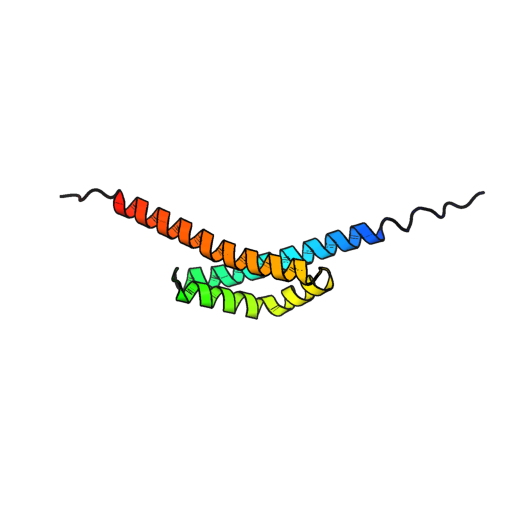 5.769 1.00 83.94 89 ASN A N 1
ATOM 671 C CA . ASN A 1 89 ? -5.763 10.393 5.417 1.00 83.94 89 ASN A CA 1
ATOM 672 C C . ASN A 1 89 ? -7.140 9.769 5.165 1.00 83.94 89 ASN A C 1
ATOM 674 O O . ASN A 1 89 ? -8.139 10.349 5.587 1.00 83.94 89 ASN A O 1
ATOM 678 N N . ALA A 1 90 ? -7.199 8.609 4.503 1.00 80.50 90 ALA A N 1
ATOM 679 C CA . ALA A 1 90 ? -8.448 7.894 4.252 1.00 80.50 90 ALA A CA 1
ATOM 680 C C . ALA A 1 90 ? -9.148 7.544 5.571 1.00 80.50 90 ALA A C 1
ATOM 682 O O . ALA A 1 90 ? -10.334 7.819 5.737 1.00 80.50 90 ALA A O 1
ATOM 683 N N . HIS A 1 91 ? -8.386 7.055 6.548 1.00 78.06 91 HIS A N 1
ATOM 684 C CA . HIS A 1 91 ? -8.953 6.686 7.842 1.00 78.06 91 HIS A CA 1
ATOM 685 C C . HIS A 1 91 ? -9.286 7.878 8.732 1.00 78.06 91 HIS A C 1
ATOM 687 O O . HIS A 1 91 ? -10.311 7.859 9.404 1.00 78.06 91 HIS A O 1
ATOM 693 N N . ARG A 1 92 ? -8.511 8.969 8.686 1.00 75.25 92 ARG A N 1
ATOM 694 C CA . ARG A 1 92 ? -8.911 10.210 9.371 1.00 75.25 92 ARG A CA 1
ATOM 695 C C . ARG A 1 92 ? -10.245 10.749 8.832 1.00 75.25 92 ARG A C 1
ATOM 697 O O . ARG A 1 92 ? -11.037 11.298 9.595 1.00 75.25 92 ARG A O 1
ATOM 704 N N . ALA A 1 93 ? -10.489 10.634 7.525 1.00 65.88 93 ALA A N 1
ATOM 705 C CA . ALA A 1 93 ? -11.759 11.047 6.930 1.00 65.88 93 ALA A CA 1
ATOM 706 C C . ALA A 1 93 ? -12.925 10.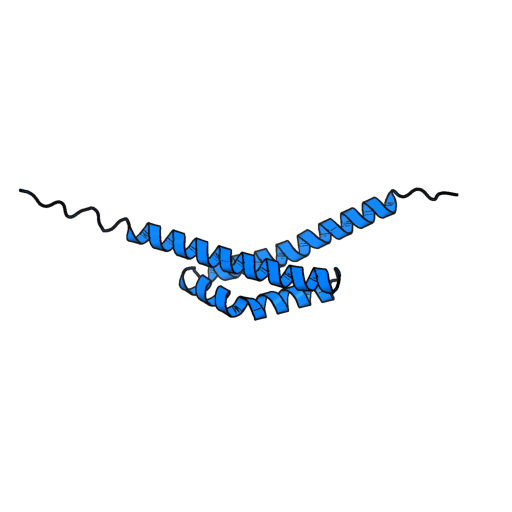166 7.411 1.00 65.88 93 ALA A C 1
ATOM 708 O O . ALA A 1 93 ? -13.990 10.690 7.727 1.00 65.88 93 ALA A O 1
ATOM 709 N N . GLU A 1 94 ? -12.706 8.857 7.526 1.00 64.94 94 GLU A N 1
ATOM 710 C CA . GLU A 1 94 ? -13.684 7.901 8.053 1.00 64.94 94 GLU A CA 1
ATOM 711 C C . GLU A 1 94 ? -14.020 8.161 9.531 1.00 64.94 94 GLU A C 1
ATOM 713 O O . GLU A 1 94 ? -15.195 8.261 9.885 1.00 64.94 94 GLU A O 1
ATOM 718 N N . GLU A 1 95 ? -13.009 8.375 10.382 1.00 63.75 95 GLU A N 1
ATOM 719 C CA . GLU A 1 95 ? -13.202 8.745 11.792 1.00 63.75 95 GLU A CA 1
ATOM 720 C C . GLU A 1 95 ? -14.030 10.028 11.934 1.00 63.75 95 GLU A C 1
ATOM 722 O O . GLU A 1 95 ? -14.928 10.099 12.774 1.00 63.75 95 GLU A O 1
ATOM 727 N N . LYS A 1 96 ? -13.769 11.031 11.085 1.00 66.12 96 LYS A N 1
ATOM 728 C CA . LYS A 1 96 ? -14.524 12.287 11.086 1.00 66.12 96 LYS A CA 1
ATOM 729 C C . LYS A 1 96 ? -15.994 12.070 10.712 1.00 66.12 96 LYS A C 1
ATOM 731 O O . LYS A 1 96 ? -16.870 12.601 11.384 1.00 66.12 96 LYS A O 1
ATOM 736 N N . ILE A 1 97 ? -16.271 11.263 9.685 1.00 66.31 97 ILE A N 1
ATOM 737 C CA . ILE A 1 97 ? -17.647 10.932 9.279 1.00 66.31 97 ILE A CA 1
ATOM 738 C C . ILE A 1 97 ? -18.380 10.201 10.410 1.00 66.31 97 ILE A C 1
ATOM 740 O O . ILE A 1 97 ? -19.516 10.546 10.725 1.00 66.31 97 ILE A O 1
ATOM 744 N N . LEU A 1 98 ? -17.735 9.226 11.057 1.00 63.19 98 LEU A N 1
ATOM 745 C CA . LEU A 1 98 ? -18.329 8.491 12.177 1.00 63.19 98 LEU A CA 1
ATOM 746 C C . LEU A 1 98 ? -18.627 9.404 13.378 1.00 63.19 98 LEU A C 1
ATOM 748 O O . LEU A 1 98 ? -19.674 9.259 14.008 1.00 63.19 98 LEU A O 1
ATOM 752 N N . GLN A 1 99 ? -17.751 10.368 13.674 1.00 63.88 99 GLN A N 1
ATOM 753 C CA . GLN A 1 99 ? -17.979 11.369 14.723 1.00 63.88 99 GLN A CA 1
ATOM 754 C C . GLN A 1 99 ? -19.127 12.327 14.384 1.00 63.88 99 GLN A C 1
ATOM 756 O O . GLN A 1 99 ? -19.951 12.615 15.253 1.00 63.88 99 GLN A O 1
ATOM 761 N N . ASP A 1 100 ? -19.221 12.786 13.136 1.00 59.47 100 ASP A N 1
ATOM 762 C CA . ASP A 1 100 ? -20.305 13.665 12.683 1.00 59.47 100 ASP A CA 1
ATOM 763 C C . ASP A 1 100 ? -21.666 12.934 12.729 1.00 59.47 100 ASP A C 1
ATOM 765 O O . ASP A 1 100 ? -22.673 13.496 13.170 1.00 59.47 100 ASP A O 1
ATOM 769 N N . VAL A 1 101 ? -21.705 11.647 12.361 1.00 63.91 101 VAL A N 1
ATOM 770 C CA . VAL A 1 101 ? -22.907 10.798 12.475 1.00 63.91 101 VAL A CA 1
ATOM 771 C C . VAL A 1 101 ? -23.289 10.559 13.941 1.00 63.91 101 VAL A C 1
ATOM 773 O O . VAL A 1 101 ? -24.451 10.724 14.305 1.00 63.91 101 VAL A O 1
ATOM 776 N N . ALA A 1 102 ? -22.332 10.236 14.814 1.00 64.44 102 ALA A N 1
ATOM 777 C CA . ALA A 1 102 ? -22.604 10.054 16.244 1.00 64.44 102 ALA A CA 1
ATOM 778 C C . ALA A 1 102 ? -23.102 11.348 16.920 1.00 64.44 102 ALA A C 1
ATOM 780 O O . ALA A 1 102 ? -23.938 11.302 17.822 1.00 64.44 102 ALA A O 1
ATOM 781 N N . SER A 1 103 ? -22.632 12.507 16.453 1.00 62.00 103 SER A N 1
ATOM 782 C CA . SER A 1 103 ? -23.036 13.826 16.964 1.00 62.00 103 SER A CA 1
ATOM 783 C C . SER A 1 103 ? -24.419 14.272 16.479 1.00 62.00 103 SER A C 1
ATOM 785 O O . SER A 1 103 ? -24.975 15.230 17.013 1.00 62.00 103 SER A O 1
ATOM 787 N N . THR A 1 104 ? -24.982 13.599 15.471 1.00 63.84 104 THR A N 1
ATOM 788 C CA . THR A 1 104 ? -26.296 13.924 14.895 1.00 63.84 104 THR A CA 1
ATOM 789 C C . THR A 1 104 ? -27.407 12.966 15.321 1.00 63.84 104 THR A C 1
ATOM 791 O O . THR A 1 104 ? -28.570 13.254 15.046 1.00 63.84 104 THR A O 1
ATOM 794 N N . THR A 1 105 ? -27.105 11.878 16.042 1.00 54.56 105 THR A N 1
ATOM 795 C CA . THR A 1 105 ? -28.124 11.059 16.719 1.00 54.56 105 THR A CA 1
ATOM 796 C C . THR A 1 105 ? -28.771 11.862 17.858 1.00 54.56 105 THR A C 1
ATOM 798 O O . THR A 1 105 ? -28.109 12.110 18.867 1.00 54.56 105 THR A O 1
ATOM 801 N N . PRO A 1 106 ? -30.050 12.278 17.751 1.00 53.25 106 PRO A N 1
ATOM 802 C CA . PRO A 1 106 ? -30.727 12.947 18.849 1.00 53.25 106 PRO A CA 1
ATOM 803 C C . PRO A 1 106 ? -30.970 11.928 19.964 1.00 53.25 106 PRO A C 1
ATOM 805 O O . PRO A 1 106 ? -31.419 10.812 19.689 1.00 53.25 106 PRO A O 1
ATOM 808 N N . ASN A 1 107 ? -30.700 12.319 21.213 1.00 50.66 107 ASN A N 1
ATOM 809 C CA . ASN A 1 107 ? -31.190 11.609 22.392 1.00 50.66 107 ASN A CA 1
ATOM 810 C C . ASN A 1 107 ? -32.692 11.371 22.209 1.00 50.66 107 ASN A C 1
ATOM 812 O O . ASN A 1 107 ? -33.481 12.314 22.229 1.00 50.66 107 ASN A O 1
ATOM 816 N N . ARG A 1 108 ? -33.078 10.117 21.976 1.00 48.25 108 ARG A N 1
ATOM 817 C CA . ARG A 1 108 ? -34.472 9.708 22.073 1.00 48.25 108 ARG A CA 1
ATOM 818 C C . ARG A 1 108 ? -34.729 9.497 23.562 1.00 48.25 108 ARG A C 1
ATOM 820 O O . ARG A 1 108 ? -34.258 8.508 24.119 1.00 48.25 108 ARG A O 1
ATOM 827 N N . GLU A 1 109 ? -35.341 10.510 24.174 1.00 45.09 109 GLU A N 1
ATOM 828 C CA . GLU A 1 109 ? -36.011 10.426 25.481 1.00 45.09 109 GLU A CA 1
ATOM 829 C C . GLU A 1 109 ? -36.997 9.250 25.536 1.00 45.09 109 GLU A C 1
ATOM 831 O O . GLU A 1 109 ? -37.595 8.918 24.480 1.00 45.09 109 GLU A O 1
#

Radius of gyration: 21.66 Å; chains: 1; bounding box: 53×22×80 Å

Organism: NCBI:txid1520277

Secondary structure (DSSP, 8-state):
------SSSSHHHHHHHHHHHHHHHHHHHHHHHHHHHHHHHH-S-HHHHHHHHHHHHHHTHHHHHHHHHHS-HHHHHHHHHHHHHHHHHHHHHHHHHHHHHHHHS----

pLDDT: mean 79.13, std 19.42, range [35.69, 97.81]

Foldseek 3Di:
DDDPDDPDPPVVVVVLVVQLVVLLVVLLVLLVVQLVVQCVVPPDDPVSLVVSLVRSCVRSVVSLVSNCVSDPPVVSVVSSVVSSVCSVVVVVVVVVVVVVVVVPPDPPD